Protein AF-A0A8X6NBD7-F1 (afdb_monomer_lite)

Sequence (99 aa):
MGPRCTQVCLEGYYGDHCMKQCQCKNENYICNSISGYICKYGYGGENCEIHLMGQSVQKKDDDNSSTSAGVNGGVTLAVVLLIVLILVTLYYRRRLKSE

Foldseek 3Di:
DDPVPPDF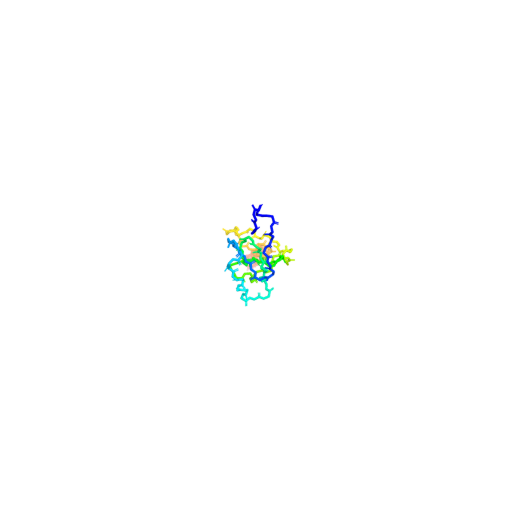ADAQFADDVSPDGADQPDPQWGQDRYPRTDGDVQFDDPNSPHRNVPPVPDPPPPDPDDDPPPPPPVVVVVVVVVVVVVVVVVVVVVVVVVD

Structure (mmCIF, N/CA/C/O backbone):
data_AF-A0A8X6NBD7-F1
#
_entry.id   AF-A0A8X6NBD7-F1
#
loop_
_atom_site.group_PDB
_atom_site.id
_atom_site.type_symbol
_atom_site.label_atom_id
_atom_site.label_alt_id
_atom_site.label_comp_id
_atom_site.label_asym_id
_atom_site.label_entity_id
_atom_site.label_seq_id
_atom_site.pdbx_PDB_ins_code
_atom_site.Cartn_x
_atom_site.Cartn_y
_atom_site.Cartn_z
_atom_site.occupancy
_atom_site.B_iso_or_equiv
_atom_site.auth_seq_id
_atom_site.auth_comp_id
_atom_site.auth_asym_id
_atom_site.auth_atom_id
_atom_site.pdbx_PDB_model_num
ATOM 1 N N . MET A 1 1 ? 9.089 0.530 -31.332 1.00 71.56 1 MET A N 1
ATOM 2 C CA . MET A 1 1 ? 10.259 0.712 -32.228 1.00 71.56 1 MET A CA 1
ATOM 3 C C . MET A 1 1 ? 9.926 0.257 -33.649 1.00 71.56 1 MET A C 1
ATOM 5 O O . MET A 1 1 ? 8.797 -0.167 -33.893 1.00 71.56 1 MET A O 1
ATOM 9 N N . GLY A 1 2 ? 10.869 0.395 -34.584 1.00 74.44 2 GLY A N 1
ATOM 10 C CA . GLY A 1 2 ? 10.675 0.058 -35.997 1.00 74.44 2 GLY A CA 1
ATOM 11 C C . GLY A 1 2 ? 9.992 1.168 -36.814 1.00 74.44 2 GLY A C 1
ATOM 12 O O . GLY A 1 2 ? 9.438 2.107 -36.244 1.00 74.44 2 GLY A O 1
ATOM 13 N N . PRO A 1 3 ? 9.985 1.057 -38.155 1.00 73.69 3 PRO A N 1
ATOM 14 C CA . PRO A 1 3 ? 9.572 2.126 -39.077 1.00 73.69 3 PRO A CA 1
ATOM 15 C C . PRO A 1 3 ? 8.086 2.509 -38.991 1.00 73.69 3 PRO A C 1
ATOM 17 O O . PRO A 1 3 ? 7.674 3.511 -39.564 1.00 73.69 3 PRO A O 1
ATOM 20 N N . ARG A 1 4 ? 7.270 1.703 -38.299 1.00 81.31 4 ARG A N 1
ATOM 21 C CA . ARG A 1 4 ? 5.833 1.941 -38.082 1.00 81.31 4 ARG A CA 1
ATOM 22 C C . ARG A 1 4 ? 5.430 1.963 -36.606 1.00 81.31 4 ARG A C 1
ATOM 24 O O . ARG A 1 4 ? 4.245 1.896 -36.308 1.00 81.31 4 ARG A O 1
ATOM 31 N N . CYS A 1 5 ? 6.391 1.994 -35.680 1.00 75.75 5 CYS A N 1
ATOM 32 C CA . CYS A 1 5 ? 6.143 1.936 -34.233 1.00 75.75 5 CYS A CA 1
ATOM 33 C C . CYS A 1 5 ? 5.339 0.709 -33.746 1.00 75.75 5 CYS A C 1
ATOM 35 O O . CYS A 1 5 ? 4.875 0.701 -32.612 1.00 75.75 5 CYS A O 1
ATOM 37 N N . THR A 1 6 ? 5.207 -0.343 -34.560 1.00 77.88 6 THR A N 1
ATOM 38 C CA . THR A 1 6 ? 4.427 -1.551 -34.237 1.00 77.88 6 THR A CA 1
ATOM 39 C C . THR A 1 6 ? 5.222 -2.618 -33.486 1.00 77.88 6 THR A C 1
ATOM 41 O O . THR A 1 6 ? 4.634 -3.578 -32.998 1.00 77.88 6 THR A O 1
ATOM 44 N N . GLN A 1 7 ? 6.550 -2.494 -33.395 1.00 80.00 7 GLN A N 1
ATOM 45 C CA . GLN A 1 7 ? 7.37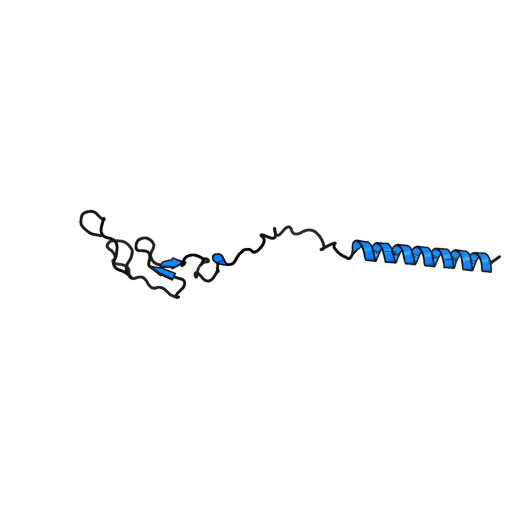0 -3.443 -32.640 1.00 80.00 7 GLN A CA 1
ATOM 46 C C . GLN A 1 7 ? 7.412 -3.056 -31.161 1.00 80.00 7 GLN A C 1
ATOM 48 O O . GLN A 1 7 ? 7.855 -1.954 -30.811 1.00 80.00 7 GLN A O 1
ATOM 53 N N . VAL A 1 8 ? 6.977 -3.992 -30.318 1.00 81.62 8 VAL A N 1
ATOM 54 C CA . VAL A 1 8 ? 7.066 -3.932 -28.853 1.00 81.62 8 VAL A CA 1
ATOM 55 C C . VAL A 1 8 ? 8.511 -4.167 -28.412 1.00 81.62 8 VAL A C 1
ATOM 57 O O . VAL A 1 8 ? 9.253 -4.878 -29.088 1.00 81.62 8 VAL A O 1
ATOM 60 N N . CYS A 1 9 ? 8.910 -3.552 -27.296 1.00 84.00 9 CYS A N 1
ATOM 61 C CA . CYS A 1 9 ? 10.216 -3.767 -26.674 1.00 84.00 9 CYS A CA 1
ATOM 62 C C . CYS A 1 9 ? 10.460 -5.228 -26.301 1.00 84.00 9 CYS A C 1
ATOM 64 O O . CYS A 1 9 ? 9.533 -5.933 -25.907 1.00 84.00 9 CYS A O 1
ATOM 66 N N . LEU A 1 10 ? 11.720 -5.661 -26.419 1.00 85.19 10 LEU A N 1
ATOM 67 C CA . LEU A 1 10 ? 12.161 -6.926 -25.839 1.00 85.19 10 LEU A CA 1
ATOM 68 C C . LEU A 1 10 ? 11.953 -6.901 -24.321 1.00 85.19 10 LEU A C 1
ATOM 70 O O . LEU A 1 10 ? 11.976 -5.832 -23.703 1.00 85.19 10 LEU A O 1
ATOM 74 N N . GLU A 1 11 ? 11.786 -8.081 -23.724 1.00 82.94 11 GLU A N 1
ATOM 75 C CA . GLU A 1 11 ? 11.689 -8.203 -22.271 1.00 82.94 11 GLU A CA 1
ATOM 76 C C . GLU A 1 11 ? 12.880 -7.525 -21.588 1.00 82.94 11 GLU A C 1
ATOM 78 O O . GLU A 1 11 ? 14.032 -7.667 -22.001 1.00 82.94 11 GLU A O 1
ATOM 83 N N . GLY A 1 12 ? 12.584 -6.744 -20.550 1.00 85.12 12 GLY A N 1
ATOM 84 C CA . GLY A 1 12 ? 13.590 -5.969 -19.832 1.00 85.12 12 GLY A CA 1
ATOM 85 C C . GLY A 1 12 ? 13.900 -4.593 -20.429 1.00 85.12 12 GLY A C 1
ATOM 86 O O . GLY A 1 12 ? 14.714 -3.885 -19.839 1.00 85.12 12 GLY A O 1
ATOM 87 N N . TYR A 1 13 ? 13.250 -4.170 -21.521 1.00 87.94 13 TYR A N 1
ATOM 88 C CA . TYR A 1 13 ? 13.427 -2.838 -22.114 1.00 87.94 13 TYR A CA 1
ATOM 89 C C . TYR A 1 13 ? 12.116 -2.051 -22.231 1.00 87.94 13 TYR A C 1
ATOM 91 O O . TYR A 1 13 ? 11.039 -2.611 -22.432 1.00 87.94 13 TYR A O 1
ATOM 99 N N . TYR A 1 14 ? 12.213 -0.725 -22.132 1.00 89.44 14 TYR A N 1
ATOM 100 C CA . TYR A 1 14 ? 11.087 0.202 -22.219 1.00 89.44 14 TYR A CA 1
ATOM 101 C C . TYR A 1 14 ? 11.500 1.570 -22.784 1.00 89.44 14 TYR A C 1
ATOM 103 O O . TYR A 1 14 ? 12.683 1.857 -23.002 1.00 89.44 14 TYR A O 1
ATOM 111 N N . GLY A 1 15 ? 10.511 2.437 -23.000 1.00 83.81 15 GLY A N 1
ATOM 112 C CA . GLY A 1 15 ? 10.716 3.821 -23.430 1.00 83.81 15 GLY A CA 1
ATOM 113 C C . GLY A 1 15 ? 11.022 3.970 -24.921 1.00 83.81 15 GLY A C 1
ATOM 114 O O . GLY A 1 15 ? 10.885 3.030 -25.709 1.00 83.81 15 GLY A O 1
ATOM 115 N N . ASP A 1 16 ? 11.429 5.176 -25.320 1.00 85.94 16 ASP A N 1
ATOM 116 C CA . ASP A 1 16 ? 11.656 5.504 -26.728 1.00 85.94 16 ASP A CA 1
ATOM 117 C C . ASP A 1 16 ? 12.721 4.603 -27.343 1.00 85.94 16 ASP A C 1
ATOM 119 O O . ASP A 1 16 ? 13.818 4.433 -26.806 1.00 85.94 16 ASP A O 1
ATOM 123 N N . HIS A 1 17 ? 12.364 3.995 -28.474 1.00 84.06 17 HIS A N 1
ATOM 124 C CA . HIS A 1 17 ? 13.207 3.034 -29.184 1.00 84.06 17 HIS A CA 1
ATOM 125 C C . HIS A 1 17 ? 13.742 1.885 -28.304 1.00 84.06 17 HIS A C 1
ATOM 127 O O . HIS A 1 17 ? 14.720 1.248 -28.682 1.00 84.06 17 HIS A O 1
ATOM 133 N N . CYS A 1 18 ? 13.101 1.595 -27.162 1.00 84.62 18 CYS A N 1
ATOM 134 C CA . CYS A 1 18 ? 13.512 0.552 -26.218 1.00 84.62 18 CYS A CA 1
ATOM 135 C C . CYS A 1 18 ? 14.939 0.739 -25.679 1.00 84.62 18 CYS A C 1
ATOM 137 O O . CYS A 1 18 ? 15.623 -0.227 -25.351 1.00 84.62 18 CYS A O 1
ATOM 139 N N . MET A 1 19 ? 15.397 1.990 -25.589 1.00 86.38 19 MET A N 1
ATOM 140 C CA . MET A 1 19 ? 16.749 2.314 -25.127 1.00 86.38 19 MET A CA 1
ATOM 141 C C . MET A 1 19 ? 16.890 2.303 -23.600 1.00 86.38 19 MET A C 1
ATOM 143 O O . MET A 1 19 ? 18.007 2.407 -23.095 1.00 86.38 19 MET A O 1
ATOM 147 N N . LYS A 1 20 ? 15.789 2.200 -22.844 1.00 87.50 20 LYS A N 1
ATOM 148 C CA . LYS A 1 20 ? 15.830 2.164 -21.378 1.00 87.50 20 LYS A CA 1
ATOM 149 C C . LYS A 1 20 ? 15.689 0.732 -20.890 1.00 87.50 20 LYS A C 1
ATOM 151 O O . LYS A 1 20 ? 14.777 0.023 -21.298 1.00 87.50 20 LYS A O 1
ATOM 156 N N . GLN A 1 21 ? 16.567 0.322 -19.983 1.00 87.38 21 GLN A N 1
ATOM 157 C CA . GLN A 1 21 ? 16.509 -0.991 -19.350 1.00 87.38 21 GLN A CA 1
ATOM 158 C C . GLN A 1 21 ? 15.658 -0.937 -18.074 1.00 87.38 21 GLN A C 1
ATOM 160 O O . GLN A 1 21 ? 15.811 -0.031 -17.253 1.00 87.38 21 GLN A O 1
ATOM 165 N N . CYS A 1 22 ? 14.770 -1.911 -17.891 1.00 87.06 22 CYS A N 1
ATOM 166 C CA . CYS A 1 22 ? 13.975 -2.079 -16.680 1.00 87.06 22 CYS A CA 1
ATOM 167 C C . CYS A 1 22 ? 14.867 -2.488 -15.499 1.00 87.06 22 CYS A C 1
ATOM 169 O O . CYS A 1 22 ? 15.471 -3.557 -15.507 1.00 87.06 22 CYS A O 1
ATOM 171 N N . GLN A 1 23 ? 14.897 -1.658 -14.456 1.00 83.38 23 GLN A N 1
ATOM 172 C CA . GLN A 1 23 ? 15.554 -1.950 -13.179 1.00 83.38 23 GLN A CA 1
ATOM 173 C C . GLN A 1 23 ? 14.486 -2.272 -12.128 1.00 83.38 23 GLN A C 1
ATOM 175 O O . GLN A 1 23 ? 14.088 -1.414 -11.341 1.00 83.38 23 GLN A O 1
ATOM 180 N N . CYS A 1 24 ? 13.957 -3.496 -12.162 1.00 80.62 24 CYS A N 1
ATOM 181 C CA . CYS A 1 24 ? 12.970 -3.934 -11.175 1.00 80.62 24 CYS A CA 1
ATOM 182 C C . CYS A 1 24 ? 13.674 -4.133 -9.829 1.00 80.62 24 CYS A C 1
ATOM 184 O O . CYS A 1 24 ? 14.593 -4.941 -9.732 1.00 80.62 24 CYS A O 1
ATOM 186 N N . LYS A 1 25 ? 13.260 -3.381 -8.802 1.00 79.75 25 LYS A N 1
ATOM 187 C CA . LYS A 1 25 ? 13.865 -3.469 -7.464 1.00 79.75 25 LYS A CA 1
ATOM 188 C C . LYS A 1 25 ? 13.505 -4.782 -6.765 1.00 79.75 25 LYS A C 1
ATOM 190 O O . LYS A 1 25 ? 14.369 -5.407 -6.167 1.00 79.75 25 LYS A O 1
ATOM 195 N N . ASN A 1 26 ? 12.241 -5.194 -6.892 1.00 82.75 26 ASN A N 1
ATOM 196 C CA . ASN A 1 26 ? 11.650 -6.344 -6.206 1.00 82.75 26 ASN A CA 1
ATOM 197 C C . ASN A 1 26 ? 10.798 -7.182 -7.182 1.00 82.75 26 ASN A C 1
ATOM 199 O O . ASN A 1 26 ? 10.424 -6.706 -8.254 1.00 82.75 26 ASN A O 1
ATOM 203 N N . GLU A 1 27 ? 10.406 -8.391 -6.772 1.00 84.88 27 GLU A N 1
ATOM 204 C CA . GLU A 1 27 ? 9.527 -9.305 -7.533 1.00 84.88 27 GLU A CA 1
ATOM 205 C C . GLU A 1 27 ? 8.084 -8.796 -7.732 1.00 84.88 27 GLU A C 1
ATOM 207 O O . GLU A 1 27 ? 7.344 -9.290 -8.584 1.00 84.88 27 GLU A O 1
ATOM 212 N N . ASN A 1 28 ? 7.691 -7.776 -6.965 1.00 88.12 28 ASN A N 1
ATOM 213 C CA . ASN A 1 28 ? 6.384 -7.128 -7.068 1.00 88.12 28 ASN A CA 1
ATOM 214 C C . ASN A 1 28 ? 6.308 -6.124 -8.227 1.00 88.12 28 ASN A C 1
ATOM 216 O O . ASN A 1 28 ? 5.256 -5.520 -8.432 1.00 88.12 28 ASN A O 1
ATOM 220 N N . TYR A 1 29 ? 7.395 -5.930 -8.977 1.00 89.69 29 TYR A N 1
ATOM 221 C CA . TYR A 1 29 ? 7.434 -5.083 -10.164 1.00 89.69 29 TYR A CA 1
ATOM 222 C C . TYR A 1 29 ? 7.413 -5.912 -11.447 1.00 89.69 29 TYR A C 1
ATOM 224 O O . TYR A 1 29 ? 8.033 -6.967 -11.541 1.00 89.69 29 TYR A O 1
ATOM 232 N N . ILE A 1 30 ? 6.733 -5.391 -12.464 1.00 88.94 30 ILE A N 1
ATOM 233 C CA . ILE A 1 30 ? 6.682 -5.938 -13.818 1.00 88.94 30 ILE A CA 1
ATOM 234 C C . ILE A 1 30 ? 7.240 -4.896 -14.784 1.00 88.94 30 ILE A C 1
ATOM 236 O O . ILE A 1 30 ? 6.907 -3.714 -14.696 1.00 88.94 30 ILE A O 1
ATOM 240 N N . CYS A 1 31 ? 8.063 -5.338 -15.733 1.00 86.38 31 CYS A N 1
ATOM 241 C CA . CYS A 1 31 ? 8.548 -4.498 -16.820 1.00 86.38 31 CYS A CA 1
ATOM 242 C C . CYS A 1 31 ? 7.456 -4.332 -17.890 1.00 86.38 31 CYS A C 1
ATOM 244 O O . CYS A 1 31 ? 7.117 -5.262 -18.618 1.00 86.38 31 CYS A O 1
ATOM 246 N N . ASN A 1 32 ? 6.897 -3.134 -17.967 1.00 87.25 32 ASN A N 1
ATOM 247 C CA . ASN A 1 32 ? 5.994 -2.668 -19.001 1.00 87.25 32 ASN A CA 1
ATOM 248 C C . ASN A 1 32 ? 6.770 -1.886 -20.072 1.00 87.25 32 ASN A C 1
ATOM 250 O O . ASN A 1 32 ? 7.488 -0.931 -19.777 1.00 87.25 32 ASN A O 1
ATOM 254 N N . SER A 1 33 ? 6.563 -2.240 -21.340 1.00 81.00 33 SER A N 1
ATOM 255 C CA . SER A 1 33 ? 7.277 -1.647 -22.477 1.00 81.00 33 SER A CA 1
ATOM 256 C C . SER A 1 33 ? 7.037 -0.141 -22.668 1.00 81.00 33 SER A C 1
ATOM 258 O O . SER A 1 33 ? 7.836 0.520 -23.330 1.00 81.00 33 SER A O 1
ATOM 260 N N . ILE A 1 34 ? 5.950 0.408 -22.115 1.00 80.06 34 ILE A N 1
ATOM 261 C CA . ILE A 1 34 ? 5.562 1.819 -22.251 1.00 80.06 34 ILE A CA 1
ATOM 262 C C . ILE A 1 34 ? 6.027 2.611 -21.026 1.00 80.06 34 ILE A C 1
ATOM 264 O O . ILE A 1 34 ? 6.762 3.588 -21.156 1.00 80.06 34 ILE A O 1
ATOM 268 N N . SER A 1 35 ? 5.610 2.183 -19.836 1.00 80.62 35 SER A N 1
ATOM 269 C CA . SER A 1 35 ? 5.781 2.955 -18.599 1.00 80.62 35 SER A CA 1
ATOM 270 C C . SER A 1 35 ? 7.065 2.630 -17.828 1.00 80.62 35 SER A C 1
ATOM 272 O O . SER A 1 35 ? 7.418 3.371 -16.915 1.00 80.62 35 SER A O 1
ATOM 274 N N . GLY A 1 36 ? 7.778 1.555 -18.176 1.00 85.56 36 GLY A N 1
ATOM 275 C CA . GLY A 1 36 ? 8.920 1.069 -17.399 1.00 85.56 36 GLY A CA 1
ATOM 276 C C . GLY A 1 36 ? 8.496 0.033 -16.377 1.00 85.56 36 GLY A C 1
ATOM 277 O O . GLY A 1 36 ? 7.927 -0.978 -16.751 1.00 85.56 36 GLY A O 1
ATOM 278 N N . TYR A 1 37 ? 8.777 0.229 -15.094 1.00 87.00 37 TYR A N 1
ATOM 279 C CA . TYR A 1 37 ? 8.342 -0.718 -14.066 1.00 87.00 37 TYR A CA 1
ATOM 280 C C . TYR A 1 37 ? 6.959 -0.328 -13.526 1.00 87.00 37 TYR A C 1
ATOM 282 O O . TYR A 1 37 ? 6.712 0.829 -13.195 1.00 87.00 37 TYR A O 1
ATOM 290 N N . ILE A 1 38 ? 6.051 -1.293 -13.430 1.00 88.19 38 ILE A N 1
ATOM 291 C CA . ILE A 1 38 ? 4.714 -1.128 -12.840 1.00 88.19 38 ILE A CA 1
ATOM 292 C C . ILE A 1 38 ? 4.497 -2.178 -11.753 1.00 88.19 38 ILE A C 1
ATOM 294 O O . ILE A 1 38 ? 5.140 -3.225 -11.779 1.00 88.19 38 ILE A O 1
ATOM 298 N N . CYS A 1 39 ? 3.591 -1.931 -10.808 1.00 90.19 39 CYS A N 1
ATOM 299 C CA . CYS A 1 39 ? 3.265 -2.941 -9.807 1.00 90.19 39 CYS A CA 1
ATOM 300 C C . CYS A 1 39 ? 2.586 -4.155 -10.444 1.00 90.19 39 CYS A C 1
ATOM 302 O O . CYS A 1 39 ? 1.731 -4.029 -11.327 1.00 90.19 39 CYS A O 1
ATOM 304 N N . LYS A 1 40 ? 2.963 -5.342 -9.967 1.00 90.31 40 LYS A N 1
ATOM 305 C CA . LYS A 1 40 ? 2.304 -6.606 -10.282 1.00 90.31 40 LYS A CA 1
ATOM 306 C C . LYS A 1 40 ? 0.827 -6.514 -9.926 1.00 90.31 40 LYS A C 1
ATOM 308 O O . LYS A 1 40 ? 0.445 -5.805 -8.997 1.00 90.31 40 LYS A O 1
ATOM 313 N N . TYR A 1 41 ? -0.008 -7.239 -10.668 1.00 87.56 41 TYR A N 1
ATOM 314 C CA . TYR A 1 41 ? -1.442 -7.269 -10.408 1.00 87.56 41 TYR A CA 1
ATOM 315 C C . TYR A 1 41 ? -1.703 -7.577 -8.933 1.00 87.56 41 TYR A C 1
ATOM 317 O O . TYR A 1 41 ? -1.238 -8.590 -8.408 1.00 87.56 41 TYR A O 1
ATOM 325 N N . GLY A 1 42 ? -2.414 -6.669 -8.272 1.00 88.00 42 GLY A N 1
ATOM 326 C CA . GLY A 1 42 ? -2.694 -6.788 -6.854 1.00 88.00 42 GLY A CA 1
ATOM 327 C C . GLY A 1 42 ? -1.669 -6.216 -5.899 1.00 88.00 42 GLY A C 1
ATOM 328 O O . GLY A 1 42 ? -1.824 -6.423 -4.701 1.00 88.00 42 GLY A O 1
ATOM 3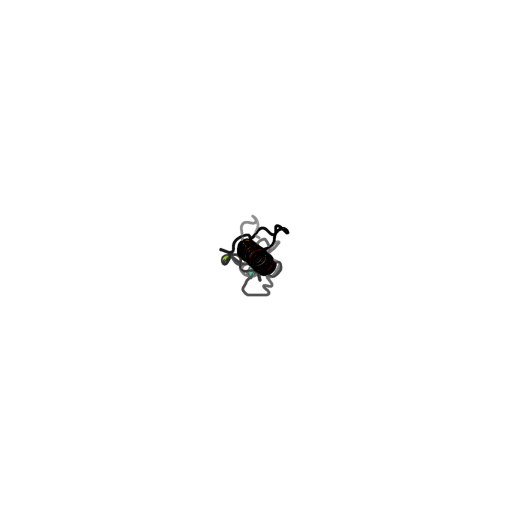29 N N . TYR A 1 43 ? -0.680 -5.487 -6.401 1.00 89.25 43 TYR A N 1
ATOM 330 C CA . TYR A 1 43 ? 0.267 -4.724 -5.605 1.00 89.25 43 TYR A CA 1
ATOM 331 C C . TYR A 1 43 ? 0.134 -3.228 -5.911 1.00 89.25 43 TYR A C 1
ATOM 333 O O . TYR A 1 43 ? -0.168 -2.845 -7.041 1.00 89.25 43 TYR A O 1
ATOM 341 N N . GLY A 1 44 ? 0.347 -2.382 -4.906 1.00 86.81 44 GLY A N 1
ATOM 342 C CA . GLY A 1 44 ? 0.276 -0.924 -5.009 1.00 86.81 44 GLY A CA 1
ATOM 343 C C . GLY A 1 44 ? 1.186 -0.214 -4.007 1.00 86.81 44 GLY A C 1
ATOM 344 O O . GLY A 1 44 ? 1.942 -0.852 -3.275 1.00 86.81 44 GLY A O 1
ATOM 345 N N . GLY A 1 45 ? 1.102 1.116 -3.970 1.00 86.00 45 GLY A N 1
ATOM 346 C CA . GLY A 1 45 ? 2.008 1.976 -3.199 1.00 86.00 45 GLY A CA 1
ATOM 347 C C . GLY A 1 45 ? 3.224 2.426 -4.013 1.00 86.00 45 GLY A C 1
ATOM 348 O O . GLY A 1 45 ? 3.447 1.947 -5.122 1.00 86.00 45 GLY A O 1
ATOM 349 N N . GLU A 1 46 ? 4.012 3.351 -3.462 1.00 84.62 46 GLU A N 1
ATOM 350 C CA . GLU A 1 46 ? 5.208 3.904 -4.121 1.00 84.62 46 GLU A CA 1
ATOM 351 C C . GLU A 1 46 ? 6.225 2.805 -4.476 1.00 84.62 46 GLU A C 1
ATOM 353 O O . GLU A 1 46 ? 6.829 2.830 -5.551 1.00 84.62 46 GLU A O 1
ATOM 358 N N . ASN A 1 47 ? 6.338 1.790 -3.607 1.00 85.19 47 ASN A N 1
A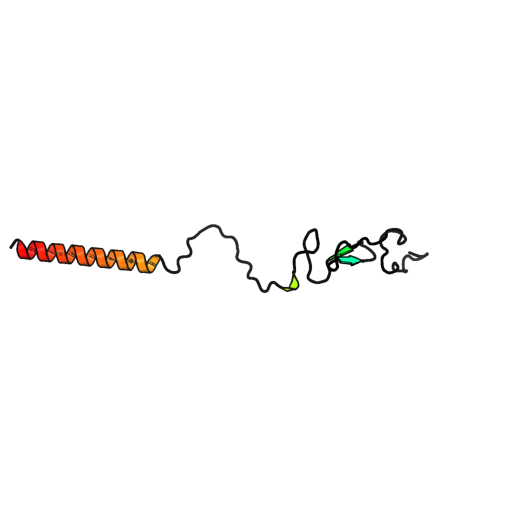TOM 359 C CA . ASN A 1 47 ? 7.277 0.682 -3.762 1.00 85.19 47 ASN A CA 1
ATOM 360 C C . ASN A 1 47 ? 6.638 -0.683 -4.104 1.00 85.19 47 ASN A C 1
ATOM 362 O O . ASN A 1 47 ? 7.290 -1.719 -3.971 1.00 85.19 47 ASN A O 1
ATOM 366 N N . CYS A 1 48 ? 5.366 -0.709 -4.527 1.00 88.31 48 CYS A N 1
ATOM 367 C CA . CYS A 1 48 ? 4.610 -1.950 -4.776 1.00 88.31 48 CYS A CA 1
ATOM 368 C C . CYS A 1 48 ? 4.626 -2.932 -3.584 1.00 88.31 48 CYS A C 1
ATOM 370 O O . CYS A 1 48 ? 4.740 -4.148 -3.753 1.00 88.31 48 CYS A O 1
ATOM 372 N N . GLU A 1 49 ? 4.547 -2.398 -2.367 1.00 87.94 49 GLU A N 1
ATOM 373 C CA . GLU A 1 49 ? 4.584 -3.152 -1.106 1.00 87.94 49 GLU A CA 1
ATOM 374 C C . GLU A 1 49 ? 3.188 -3.447 -0.538 1.00 87.94 49 GLU A C 1
ATOM 376 O O . GLU A 1 49 ? 3.023 -4.318 0.314 1.00 87.94 49 GLU A O 1
ATOM 381 N N . ILE A 1 50 ? 2.160 -2.757 -1.034 1.00 87.38 50 ILE A N 1
ATOM 382 C CA . ILE A 1 50 ? 0.785 -2.887 -0.551 1.00 87.38 50 ILE A CA 1
ATOM 383 C C . ILE A 1 50 ? 0.076 -3.986 -1.342 1.00 87.38 50 ILE A C 1
ATOM 385 O O . ILE A 1 50 ? -0.098 -3.851 -2.549 1.00 87.38 50 ILE A O 1
ATOM 389 N N . HIS A 1 51 ? -0.400 -5.038 -0.677 1.00 87.56 51 HIS A N 1
ATOM 390 C CA . HIS A 1 51 ? -1.217 -6.083 -1.301 1.00 87.56 51 HIS A CA 1
ATOM 391 C C . HIS A 1 51 ? -2.682 -5.630 -1.445 1.00 87.56 51 HIS A C 1
ATOM 393 O O . HIS A 1 51 ? -3.478 -5.717 -0.512 1.00 87.56 51 HIS A O 1
ATOM 399 N N . LEU A 1 52 ? -3.057 -5.186 -2.642 1.00 82.12 52 LEU A N 1
ATOM 400 C CA . LEU A 1 52 ? -4.411 -4.760 -3.012 1.00 82.12 52 LEU A CA 1
ATOM 401 C C . LEU A 1 52 ? -5.401 -5.931 -3.172 1.00 82.12 52 LEU A C 1
ATOM 403 O O . LEU A 1 52 ? -6.603 -5.727 -3.047 1.00 82.12 52 LEU A O 1
ATOM 407 N N . MET A 1 53 ? -4.929 -7.163 -3.418 1.00 71.88 53 MET A N 1
ATOM 408 C CA . MET A 1 53 ? -5.805 -8.344 -3.624 1.00 71.88 53 MET A CA 1
ATOM 409 C C . MET A 1 53 ? -6.266 -9.016 -2.323 1.00 71.88 53 MET A C 1
ATOM 411 O O . MET A 1 53 ? -6.915 -10.057 -2.367 1.00 71.88 53 MET A O 1
ATOM 415 N N . GLY A 1 54 ? -5.932 -8.436 -1.167 1.00 64.19 54 GLY A N 1
ATOM 416 C CA . GLY A 1 54 ? -6.268 -8.968 0.156 1.00 64.19 54 GLY A CA 1
ATOM 417 C C . GLY A 1 54 ? -7.310 -8.166 0.937 1.00 64.19 54 GLY A C 1
ATOM 418 O O . GLY A 1 54 ? -7.595 -8.521 2.078 1.00 64.19 54 GLY A O 1
ATOM 419 N N . GLN A 1 55 ? -7.889 -7.097 0.380 1.00 52.66 55 GLN A N 1
ATOM 420 C CA . GLN A 1 55 ? -8.903 -6.317 1.095 1.00 52.66 55 GLN A CA 1
ATOM 421 C C . GLN A 1 55 ? -10.330 -6.723 0.722 1.00 52.66 55 GLN A C 1
ATOM 423 O O . GLN A 1 55 ? -11.052 -6.000 0.048 1.00 52.66 55 GLN A O 1
ATOM 428 N N . SER A 1 56 ? -10.808 -7.798 1.342 1.00 56.88 56 SER A N 1
ATOM 429 C CA . SER A 1 56 ? -12.133 -7.746 1.970 1.00 56.88 56 SER A CA 1
ATOM 430 C C . SER A 1 56 ? -12.008 -7.079 3.348 1.00 56.88 56 SER A C 1
ATOM 432 O O . SER A 1 56 ? -12.397 -7.647 4.365 1.00 56.88 56 SER A O 1
ATOM 434 N N . VAL A 1 57 ? -11.385 -5.900 3.416 1.00 54.81 57 VAL A N 1
ATOM 435 C CA . VAL A 1 57 ? -11.226 -5.147 4.663 1.00 54.81 57 VAL A CA 1
ATOM 436 C C . VAL A 1 57 ? -12.036 -3.879 4.511 1.00 54.81 57 VAL A C 1
ATOM 438 O O . VAL A 1 57 ? -11.589 -2.897 3.927 1.00 54.81 57 VAL A O 1
ATOM 441 N N . GLN A 1 58 ? -13.277 -4.001 4.975 1.00 53.97 58 GLN A N 1
ATOM 442 C CA . GLN A 1 58 ? -14.133 -2.964 5.530 1.00 53.97 58 GLN A CA 1
ATOM 443 C C . GLN A 1 58 ? -13.468 -1.583 5.533 1.00 53.97 58 GLN A C 1
ATOM 445 O O . GLN A 1 58 ? -12.631 -1.293 6.386 1.00 53.97 58 GLN A O 1
ATOM 450 N N . LYS A 1 59 ? -13.858 -0.731 4.579 1.00 51.16 59 LYS A N 1
ATOM 451 C CA . LYS A 1 59 ? -13.714 0.719 4.703 1.00 51.16 59 LYS A CA 1
ATOM 452 C C . LYS A 1 59 ? -14.428 1.092 6.004 1.00 51.16 59 LYS A C 1
ATOM 454 O O . LYS A 1 59 ? -15.650 1.152 6.043 1.00 51.16 59 LYS A O 1
ATOM 459 N N . LYS A 1 60 ? -13.686 1.181 7.104 1.00 50.16 60 LYS A N 1
ATOM 460 C CA . LYS A 1 60 ? -14.181 1.801 8.322 1.00 50.16 60 LYS A CA 1
ATOM 461 C C . LYS A 1 60 ? -13.956 3.278 8.079 1.00 50.16 60 LYS A C 1
ATOM 463 O O . LYS A 1 60 ? -12.814 3.716 8.045 1.00 50.16 60 LYS A O 1
ATOM 468 N N . ASP A 1 61 ? -15.028 3.982 7.746 1.00 56.47 61 ASP A N 1
ATOM 469 C CA . ASP A 1 61 ? -15.002 5.432 7.674 1.00 56.47 61 ASP A CA 1
ATOM 470 C C . ASP A 1 61 ? -14.444 5.955 9.007 1.00 56.47 61 ASP A C 1
ATOM 472 O O . ASP A 1 61 ? -14.953 5.620 10.081 1.00 56.47 61 ASP A O 1
ATOM 476 N N . ASP A 1 62 ? -13.342 6.701 8.939 1.00 57.91 62 ASP A 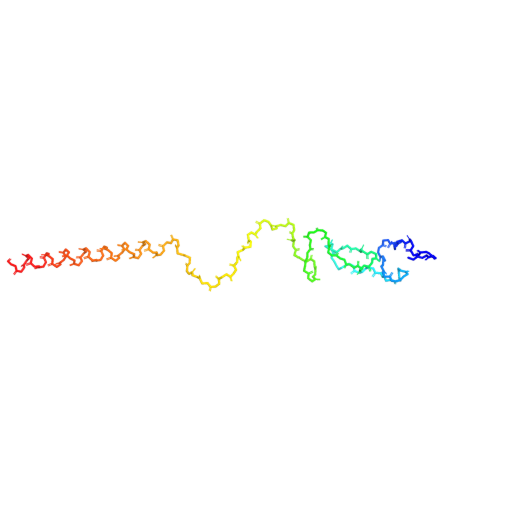N 1
ATOM 477 C CA . ASP A 1 62 ? -12.781 7.425 10.076 1.00 57.91 62 ASP A CA 1
ATOM 478 C C . ASP A 1 62 ? -13.661 8.650 10.362 1.00 57.91 62 ASP A C 1
ATOM 480 O O . ASP A 1 62 ? -13.275 9.795 10.131 1.00 57.91 62 ASP A O 1
ATOM 484 N N . ASP A 1 63 ? -14.865 8.404 10.876 1.00 54.16 63 ASP A N 1
ATOM 485 C CA . ASP A 1 63 ? -15.637 9.415 11.587 1.00 54.16 63 ASP A CA 1
ATOM 486 C C . ASP A 1 63 ? -15.122 9.482 13.029 1.00 54.16 63 ASP A C 1
ATOM 488 O O . ASP A 1 63 ? -15.435 8.652 13.889 1.00 54.16 63 ASP A O 1
ATOM 492 N N . ASN A 1 64 ? -14.318 10.504 13.319 1.00 68.25 64 ASN A N 1
ATOM 493 C CA . ASN A 1 64 ? -14.001 10.893 14.686 1.00 68.25 64 ASN A CA 1
ATOM 494 C C . ASN A 1 64 ? -15.246 11.488 15.368 1.00 68.25 64 ASN A C 1
ATOM 496 O O . ASN A 1 64 ? -15.397 12.707 15.436 1.00 68.25 64 ASN A O 1
ATOM 500 N N . SER A 1 65 ? -16.148 10.638 15.864 1.00 51.44 65 SER A N 1
ATOM 501 C CA . SER A 1 65 ? -17.001 10.912 17.030 1.00 51.44 65 SER A CA 1
ATOM 502 C C . SER A 1 65 ? -17.911 9.733 17.334 1.00 51.44 65 SER A C 1
ATOM 504 O O . SER A 1 65 ? -18.953 9.554 16.710 1.00 51.44 65 SER A O 1
ATOM 506 N N . SER A 1 66 ? -17.540 8.979 18.364 1.00 48.84 66 SER A N 1
ATOM 507 C CA . SER A 1 66 ? -18.400 8.566 19.481 1.00 48.84 66 SER A CA 1
ATOM 508 C C . SER A 1 66 ? -17.836 7.272 20.043 1.00 48.84 66 SER A C 1
ATOM 510 O O . SER A 1 66 ? -17.711 6.269 19.345 1.00 48.84 66 SER A O 1
ATOM 512 N N . THR A 1 67 ? -17.472 7.329 21.320 1.00 57.34 67 THR A N 1
ATOM 513 C CA . THR A 1 67 ? -17.296 6.203 22.237 1.00 57.34 67 THR A CA 1
ATOM 514 C C . THR A 1 67 ? -18.021 4.959 21.732 1.00 57.34 67 THR A C 1
ATOM 516 O O . THR A 1 67 ? -19.226 5.012 21.501 1.00 57.34 67 THR A O 1
ATOM 519 N N . SER A 1 68 ? -17.307 3.847 21.576 1.00 55.62 68 SER A N 1
ATOM 520 C CA . SER A 1 68 ? -17.859 2.528 21.263 1.00 55.62 68 SER A CA 1
ATOM 521 C C . SER A 1 68 ? -18.904 2.122 22.316 1.00 55.62 68 SER A C 1
ATOM 523 O O . SER A 1 68 ? -18.630 1.434 23.297 1.00 55.62 68 SER A O 1
ATOM 525 N N . ALA A 1 69 ? -20.134 2.600 22.131 1.00 58.91 69 ALA A N 1
ATOM 526 C CA . ALA A 1 69 ? -21.248 2.508 23.065 1.00 58.91 69 ALA A CA 1
ATOM 527 C C . ALA A 1 69 ? -21.977 1.166 22.920 1.00 58.91 69 ALA A C 1
ATOM 529 O O . ALA A 1 69 ? -23.181 1.115 22.697 1.00 58.91 69 ALA A O 1
ATOM 530 N N . GLY A 1 70 ? -21.233 0.066 23.043 1.00 57.94 70 GLY A N 1
ATOM 531 C CA . GLY A 1 70 ? -21.805 -1.281 23.111 1.00 57.94 70 GLY A CA 1
ATOM 532 C C . GLY A 1 70 ? -22.029 -1.790 24.537 1.00 57.94 70 GLY A C 1
ATOM 533 O O . GLY A 1 70 ? -22.767 -2.748 24.725 1.00 57.94 70 GLY A O 1
ATOM 534 N N . VAL A 1 71 ? -21.394 -1.182 25.551 1.00 55.09 71 VAL A N 1
ATOM 535 C CA . VAL A 1 71 ? -21.374 -1.751 26.917 1.00 55.09 71 VAL A CA 1
ATOM 536 C C . VAL A 1 71 ? -21.544 -0.701 28.030 1.00 55.09 71 VAL A C 1
ATOM 538 O O . VAL A 1 71 ? -22.161 -0.987 29.054 1.00 55.09 71 VAL A O 1
ATOM 541 N N . ASN A 1 72 ? -21.107 0.551 27.839 1.00 57.81 72 ASN A N 1
ATOM 542 C CA . ASN A 1 72 ? -21.053 1.526 28.944 1.00 57.81 72 ASN A CA 1
ATOM 543 C C . ASN A 1 72 ? -22.373 2.253 29.272 1.00 57.81 72 ASN A C 1
ATOM 545 O O . ASN A 1 72 ? -22.454 2.899 30.314 1.00 57.81 72 ASN A O 1
ATOM 549 N N . GLY A 1 73 ? -23.416 2.151 28.441 1.00 63.94 73 GLY A N 1
ATOM 550 C CA . GLY A 1 73 ? -24.722 2.771 28.724 1.00 63.94 73 GLY A CA 1
ATOM 551 C C . GLY A 1 73 ? -25.597 1.945 29.673 1.00 63.94 73 GLY A C 1
ATOM 552 O O . GLY A 1 73 ? -26.164 2.471 30.626 1.00 63.94 73 GLY A O 1
ATOM 553 N N . GLY A 1 74 ? -25.671 0.628 29.452 1.00 72.56 74 GLY A N 1
ATOM 554 C CA . GLY A 1 74 ? -26.501 -0.259 30.274 1.00 72.56 74 GLY A CA 1
ATOM 555 C C . GLY A 1 74 ? -25.945 -0.443 31.685 1.00 72.56 74 GLY A C 1
ATOM 556 O O . GLY A 1 74 ? -26.692 -0.398 32.659 1.00 72.56 74 GLY A O 1
ATOM 557 N N . VAL A 1 75 ? -24.621 -0.587 31.804 1.00 80.94 75 VAL A N 1
ATOM 558 C CA . VAL A 1 75 ? -23.962 -0.798 33.100 1.00 80.94 75 VAL A CA 1
ATOM 559 C C . VAL A 1 75 ? -24.058 0.451 33.977 1.00 80.94 75 VAL A C 1
ATOM 561 O O . VAL A 1 75 ? -24.388 0.338 35.154 1.00 80.94 75 VAL A O 1
ATOM 564 N N . THR A 1 76 ? -23.836 1.647 33.421 1.00 82.69 76 THR A N 1
ATOM 565 C CA . THR A 1 76 ? -23.940 2.898 34.192 1.00 82.69 76 THR A CA 1
ATOM 566 C C . THR A 1 76 ? -25.368 3.152 34.662 1.00 82.69 76 THR A C 1
ATOM 568 O O . THR A 1 76 ? -25.572 3.444 35.840 1.00 82.69 76 THR A O 1
ATOM 571 N N . LEU A 1 77 ? -26.365 2.949 33.795 1.00 85.19 77 LEU A N 1
ATOM 572 C CA . LEU A 1 77 ? -27.773 3.085 34.166 1.00 85.19 77 LEU A CA 1
ATOM 573 C C . LEU A 1 77 ? -28.183 2.070 35.247 1.00 85.19 77 LEU A C 1
ATOM 575 O O . LEU A 1 77 ? -28.832 2.444 36.223 1.00 85.19 77 LEU A O 1
ATOM 579 N N . ALA A 1 78 ? -27.761 0.809 35.120 1.00 87.50 78 ALA A N 1
ATOM 580 C CA . ALA A 1 78 ? -28.049 -0.229 36.109 1.00 87.50 78 ALA A CA 1
ATOM 581 C C . ALA A 1 78 ? -27.423 0.084 37.479 1.00 87.50 78 ALA A C 1
ATOM 583 O O . ALA A 1 78 ? -28.093 -0.041 38.505 1.00 87.50 78 ALA A O 1
ATOM 584 N N . VAL A 1 79 ? -26.168 0.545 37.508 1.00 90.38 79 VAL A N 1
ATOM 585 C CA . VAL A 1 79 ? -25.482 0.931 38.752 1.00 90.38 79 VAL A CA 1
ATOM 586 C C . VAL A 1 79 ? -26.174 2.123 39.416 1.00 90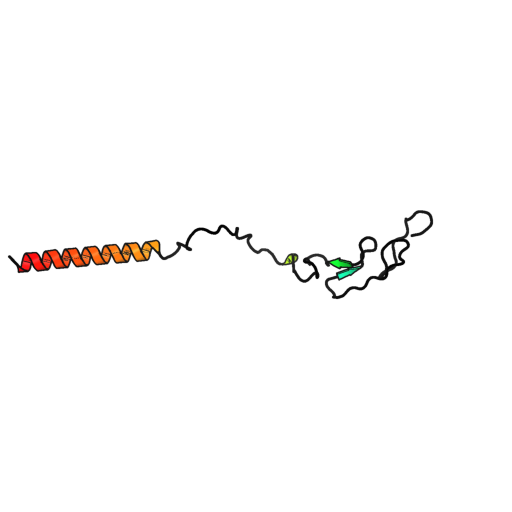.38 79 VAL A C 1
ATOM 588 O O . VAL A 1 79 ? -26.408 2.091 40.624 1.00 90.38 79 VAL A O 1
ATOM 591 N N . VAL A 1 80 ? -26.568 3.144 38.648 1.00 91.81 80 VAL A N 1
ATOM 592 C CA . VAL A 1 80 ? -27.294 4.310 39.183 1.00 91.81 80 VAL A CA 1
ATOM 593 C C . VAL A 1 80 ? -28.643 3.896 39.779 1.00 91.81 80 VAL A C 1
ATOM 595 O O . VAL A 1 80 ? -28.962 4.311 40.894 1.00 91.81 80 VAL A O 1
ATOM 598 N N . LEU A 1 81 ? -29.407 3.031 39.102 1.00 93.56 81 LEU A N 1
ATOM 599 C CA . LEU A 1 81 ? -30.684 2.528 39.623 1.00 93.56 81 LEU A CA 1
ATOM 600 C C . LEU A 1 81 ? -30.507 1.734 40.925 1.00 93.56 81 LEU A C 1
ATOM 602 O O . LEU A 1 81 ? -31.269 1.939 41.872 1.00 93.56 81 LEU A O 1
ATOM 606 N N . LEU A 1 82 ? -29.480 0.883 41.016 1.00 95.56 82 LEU A N 1
ATOM 607 C CA . LEU A 1 82 ? -29.176 0.144 42.245 1.00 95.56 82 LEU A CA 1
ATOM 608 C C . LEU A 1 82 ? -28.802 1.080 43.401 1.00 95.56 82 LEU A C 1
ATOM 610 O O . LEU A 1 82 ? -29.304 0.900 44.510 1.00 95.56 82 LEU A O 1
ATOM 614 N N . ILE A 1 83 ? -27.981 2.105 43.151 1.00 95.31 83 ILE A N 1
ATOM 615 C CA . ILE A 1 83 ? -27.609 3.099 44.171 1.00 95.31 83 ILE A CA 1
ATOM 616 C C . ILE A 1 83 ? -28.851 3.839 44.678 1.00 95.31 83 ILE A C 1
ATOM 618 O O . ILE A 1 83 ? -29.024 3.970 45.890 1.00 95.31 83 ILE A O 1
ATOM 622 N N . VAL A 1 84 ? -29.744 4.278 43.785 1.00 96.19 84 VAL A N 1
ATOM 623 C CA . VAL A 1 84 ? -30.988 4.966 44.173 1.00 96.19 84 VAL A CA 1
ATOM 624 C C . VAL A 1 84 ? -31.869 4.058 45.033 1.00 96.19 84 VAL A C 1
ATOM 626 O O . VAL A 1 84 ? -32.322 4.488 46.093 1.00 96.19 84 VAL A O 1
ATOM 629 N N . LEU A 1 85 ? -32.061 2.792 44.649 1.00 96.50 85 LEU A N 1
ATOM 630 C CA . LEU A 1 85 ? -32.839 1.835 45.445 1.00 96.50 85 LEU A CA 1
ATOM 631 C C . LEU A 1 85 ? -32.225 1.593 46.832 1.00 96.50 85 LEU A C 1
ATOM 633 O O . LEU A 1 85 ? -32.961 1.524 47.821 1.00 96.50 85 LEU A O 1
ATOM 637 N N . ILE A 1 86 ? -30.893 1.513 46.927 1.00 96.50 86 ILE A N 1
ATOM 638 C CA . ILE A 1 86 ? -30.171 1.379 48.202 1.00 96.50 86 ILE A CA 1
ATOM 639 C C . ILE A 1 86 ? -30.368 2.627 49.070 1.00 96.50 86 ILE A C 1
ATOM 641 O O . ILE A 1 86 ? -30.703 2.511 50.248 1.00 96.50 86 ILE A O 1
ATOM 645 N N . LEU A 1 87 ? -30.213 3.830 48.512 1.00 95.88 87 LEU A N 1
ATOM 646 C CA . LEU A 1 87 ? -30.423 5.078 49.252 1.00 95.88 87 LEU A CA 1
ATOM 647 C C . LEU A 1 87 ? -31.862 5.203 49.756 1.00 95.88 87 LEU A C 1
ATOM 649 O O . LEU A 1 87 ? -32.076 5.553 50.915 1.00 95.88 87 LEU A O 1
ATOM 653 N N . VAL A 1 88 ? -32.839 4.860 48.917 1.00 96.19 88 VAL A N 1
ATOM 654 C CA . VAL A 1 88 ? -34.265 4.881 49.261 1.00 96.19 88 VAL A CA 1
ATOM 655 C C . VAL A 1 88 ? -34.577 3.867 50.362 1.00 96.19 88 VAL A C 1
ATOM 657 O O . VAL A 1 88 ? -35.217 4.212 51.354 1.00 96.19 88 VAL A O 1
ATOM 660 N N . THR A 1 89 ? -34.083 2.632 50.259 1.00 95.62 89 THR A N 1
ATOM 661 C CA . THR A 1 89 ? -34.283 1.622 51.313 1.00 95.62 89 THR A CA 1
ATOM 662 C C . THR A 1 89 ? -33.598 2.000 52.618 1.00 95.62 89 THR A C 1
ATOM 664 O O . THR A 1 89 ? -34.192 1.820 53.681 1.00 95.62 89 THR A O 1
ATOM 667 N N . LEU A 1 90 ? -32.386 2.558 52.578 1.00 95.19 90 LEU A N 1
ATOM 668 C CA . LEU A 1 90 ? -31.718 3.074 53.773 1.00 95.19 90 LEU A CA 1
ATOM 669 C C . LEU A 1 90 ? -32.470 4.260 54.371 1.00 95.19 90 LEU A C 1
ATOM 671 O O . LEU A 1 90 ? -32.585 4.336 55.591 1.00 95.19 90 LEU A O 1
ATOM 675 N N . TYR A 1 91 ? -33.008 5.150 53.541 1.00 95.94 91 TYR A N 1
ATOM 676 C CA . TYR A 1 91 ? -33.843 6.259 53.986 1.00 95.94 91 TYR A CA 1
ATOM 677 C C . TYR A 1 91 ? -35.102 5.751 54.693 1.00 95.94 91 TYR A C 1
ATOM 679 O O . TYR A 1 91 ? -35.346 6.140 55.832 1.00 95.94 91 TYR A O 1
ATOM 687 N N . TYR A 1 92 ? -35.847 4.823 54.087 1.00 94.25 92 TYR A N 1
ATOM 688 C CA . TYR A 1 92 ? -37.037 4.242 54.712 1.00 94.25 92 TYR A CA 1
ATOM 689 C C . TYR A 1 92 ? -36.705 3.464 55.981 1.00 94.25 92 TYR A C 1
ATOM 691 O O . TYR A 1 92 ? -37.395 3.616 56.982 1.00 94.25 92 TYR A O 1
ATOM 699 N N . ARG A 1 93 ? -35.625 2.676 55.986 1.00 92.62 93 ARG A N 1
ATOM 700 C CA . ARG A 1 93 ? -35.181 1.956 57.189 1.00 92.62 93 ARG A CA 1
ATOM 701 C C . ARG A 1 93 ? -34.760 2.904 58.302 1.00 92.62 93 ARG A C 1
ATOM 703 O O . ARG A 1 93 ? -35.072 2.648 59.457 1.00 92.62 93 ARG A O 1
ATOM 710 N N . ARG A 1 94 ? -34.050 3.985 57.975 1.00 90.62 94 ARG A N 1
ATOM 711 C CA . ARG A 1 94 ? -33.675 5.010 58.956 1.00 90.62 94 ARG A CA 1
ATOM 712 C C . ARG A 1 94 ? -34.902 5.731 59.486 1.00 90.62 94 ARG A C 1
ATOM 714 O O . ARG A 1 94 ? -34.980 5.930 60.688 1.00 90.62 94 ARG A O 1
ATOM 721 N N . ARG A 1 95 ? -35.854 6.055 58.613 1.00 90.62 95 ARG A N 1
ATOM 722 C CA . ARG A 1 95 ? -37.081 6.759 58.978 1.00 90.62 95 ARG A CA 1
ATOM 723 C C . ARG A 1 95 ? -38.004 5.910 59.851 1.00 90.62 95 ARG A C 1
ATOM 725 O O . ARG A 1 95 ? -38.469 6.397 60.867 1.00 90.62 95 ARG A O 1
ATOM 732 N N . LEU A 1 96 ? -38.193 4.635 59.512 1.00 78.75 96 LEU A N 1
ATOM 733 C CA . LEU A 1 96 ? -38.960 3.692 60.334 1.00 78.75 96 LEU A CA 1
ATOM 734 C C . LEU A 1 96 ? -38.270 3.362 61.660 1.00 78.75 96 LEU A C 1
ATOM 736 O O . LEU A 1 96 ? -38.932 2.965 62.603 1.00 78.75 96 LEU A O 1
ATOM 740 N N . LYS A 1 97 ? -36.940 3.494 61.739 1.00 74.56 97 LYS A N 1
ATOM 741 C CA . LYS A 1 97 ? -36.204 3.346 63.001 1.00 74.56 97 LYS A CA 1
ATOM 742 C C . LYS A 1 97 ? -36.221 4.626 63.851 1.00 74.56 97 LYS A C 1
ATOM 744 O O . LYS A 1 97 ? -35.859 4.569 65.021 1.00 74.56 97 LYS A O 1
ATOM 749 N N . SER A 1 98 ? -36.568 5.771 63.264 1.00 65.56 98 SER A N 1
ATOM 750 C CA . SER A 1 98 ? -36.716 7.052 63.968 1.00 65.56 98 SER A CA 1
ATOM 751 C C . SER A 1 98 ? -38.157 7.354 64.390 1.00 65.56 98 SER A C 1
ATOM 753 O O . SER A 1 98 ? -38.410 8.458 64.863 1.00 65.56 98 SER A O 1
ATOM 755 N N . GLU A 1 99 ? -39.072 6.404 64.187 1.00 61.19 99 GLU A N 1
ATOM 756 C CA . GLU A 1 99 ? -40.467 6.440 64.638 1.00 61.19 99 GLU A CA 1
ATOM 757 C C . GLU A 1 99 ? -40.697 5.368 65.712 1.00 61.19 99 GLU A C 1
ATOM 759 O O . GLU A 1 99 ? -39.993 4.329 65.662 1.00 61.19 99 GLU A O 1
#

Organism: Nephila pilipes (NCBI:txid299642)

Secondary structure (DSSP, 8-state):
--TTS-PPPPTTEESGGG-EEP---STTEEEETTTEEEEPTTEETTTT-EEGGG--------------TTSHHHHHHHHHHHHHHHHHHHHHHHHHH--

pLDDT: mean 79.64, std 13.47, range [48.84, 96.5]

Radius of gyration: 34.66 Å; chains: 1; bounding box: 57×20×104 Å